Protein AF-A0A241XKN7-F1 (afdb_monomer_lite)

Structure (mmCIF, N/CA/C/O backbone):
data_AF-A0A241XKN7-F1
#
_entry.id   AF-A0A241XKN7-F1
#
loop_
_atom_site.group_PDB
_atom_site.id
_atom_site.type_symbol
_atom_site.label_atom_id
_atom_site.label_alt_id
_atom_site.label_comp_id
_atom_site.label_asym_id
_atom_site.label_entity_id
_atom_site.label_seq_id
_atom_site.pdbx_PDB_ins_code
_atom_site.Cartn_x
_atom_site.Cartn_y
_atom_site.Cartn_z
_atom_site.occupancy
_atom_site.B_iso_or_equiv
_atom_site.auth_seq_id
_atom_site.auth_comp_id
_atom_site.auth_asym_id
_atom_site.auth_atom_id
_atom_site.pdbx_PDB_model_num
ATOM 1 N N . MET A 1 1 ? -7.756 -9.118 2.387 1.00 76.38 1 MET A N 1
ATOM 2 C CA . MET A 1 1 ? -8.443 -9.316 3.686 1.00 76.38 1 MET A CA 1
ATOM 3 C C . MET A 1 1 ? -9.904 -8.993 3.475 1.00 76.38 1 MET A C 1
ATOM 5 O O . MET A 1 1 ? -10.179 -8.035 2.767 1.00 76.38 1 MET A O 1
ATOM 9 N N . VAL A 1 2 ? -10.813 -9.782 4.036 1.00 81.62 2 VAL A N 1
ATOM 10 C CA . VAL A 1 2 ? -12.254 -9.521 3.942 1.00 81.62 2 VAL A CA 1
ATOM 11 C C . VAL A 1 2 ? -12.809 -9.423 5.356 1.00 81.62 2 VAL A C 1
ATOM 13 O O . VAL A 1 2 ? -12.746 -10.395 6.115 1.00 81.62 2 VAL A O 1
ATOM 16 N N . PHE A 1 3 ? -13.299 -8.237 5.714 1.00 84.44 3 PHE A N 1
ATOM 17 C CA . PHE A 1 3 ? -14.001 -8.015 6.975 1.00 84.44 3 PHE A CA 1
ATOM 18 C C . PHE A 1 3 ? -15.395 -8.639 6.909 1.00 84.44 3 PHE A C 1
ATOM 20 O O . PHE A 1 3 ? -16.016 -8.672 5.849 1.00 84.44 3 PHE A O 1
ATOM 27 N N . LYS A 1 4 ? -15.866 -9.163 8.042 1.00 83.12 4 LYS A N 1
ATOM 28 C CA . LYS A 1 4 ? -17.205 -9.761 8.154 1.00 83.12 4 LYS A CA 1
ATOM 29 C C . LYS A 1 4 ? -18.299 -8.703 8.279 1.00 83.12 4 LYS A C 1
ATOM 31 O O . LYS A 1 4 ? -19.397 -8.916 7.784 1.00 83.12 4 LYS A O 1
ATOM 36 N N . ASP A 1 5 ? -17.951 -7.579 8.896 1.00 89.31 5 ASP A N 1
ATOM 37 C CA . ASP A 1 5 ? -18.827 -6.444 9.156 1.00 89.31 5 ASP A CA 1
ATOM 38 C C . ASP A 1 5 ? -18.192 -5.159 8.604 1.00 89.31 5 ASP A C 1
ATOM 40 O O . ASP A 1 5 ? -16.984 -5.107 8.342 1.00 89.31 5 ASP A O 1
ATOM 44 N N . GLU A 1 6 ? -19.002 -4.115 8.426 1.00 90.62 6 GLU A N 1
ATOM 45 C CA . GLU A 1 6 ? -18.527 -2.803 7.981 1.00 90.62 6 GLU A CA 1
ATOM 46 C C . GLU A 1 6 ? -17.600 -2.155 9.014 1.00 90.62 6 GLU A C 1
ATOM 48 O O . GLU A 1 6 ? -17.812 -2.252 10.225 1.00 90.62 6 GLU A O 1
ATOM 53 N N . LEU A 1 7 ? -16.562 -1.466 8.528 1.00 91.12 7 LEU A N 1
ATOM 54 C CA . LEU A 1 7 ? -15.637 -0.760 9.407 1.00 91.12 7 LEU A CA 1
ATOM 55 C C . LEU A 1 7 ? -16.361 0.375 10.149 1.00 91.12 7 LEU A C 1
ATOM 57 O O . LEU A 1 7 ? -17.098 1.141 9.526 1.00 91.12 7 LEU A O 1
ATOM 61 N N . PRO A 1 8 ? -16.100 0.558 11.455 1.00 92.50 8 PRO A N 1
ATOM 62 C CA . PRO A 1 8 ? -16.651 1.679 12.199 1.00 92.50 8 PRO A CA 1
ATOM 63 C C . PRO A 1 8 ? -16.166 3.015 11.617 1.00 92.50 8 PRO A C 1
ATOM 65 O O . PRO A 1 8 ? -15.011 3.150 11.178 1.00 92.50 8 PRO A O 1
ATOM 68 N N . ALA A 1 9 ? -17.054 4.012 11.658 1.00 93.31 9 ALA A N 1
ATOM 69 C CA . ALA A 1 9 ? -16.805 5.363 11.164 1.00 93.31 9 ALA A CA 1
ATOM 70 C C . ALA A 1 9 ? -15.512 5.954 11.741 1.00 93.31 9 ALA A C 1
ATOM 72 O O . ALA A 1 9 ? -15.112 5.642 12.864 1.00 93.31 9 ALA A O 1
ATOM 73 N N . LEU A 1 10 ? -14.831 6.787 10.954 1.00 93.75 10 LEU A N 1
ATOM 74 C CA . LEU A 1 10 ? -13.614 7.464 11.395 1.00 93.75 10 LEU A CA 1
ATOM 75 C C . LEU A 1 10 ? -13.935 8.450 12.523 1.00 93.75 10 LEU A C 1
ATOM 77 O O . LEU A 1 10 ? -14.926 9.174 12.462 1.00 93.75 10 LEU A O 1
ATOM 81 N N . VAL A 1 11 ? -13.071 8.474 13.536 1.00 92.62 11 VAL A N 1
ATOM 82 C CA . VAL A 1 11 ? -13.117 9.439 14.639 1.00 92.62 11 VAL A CA 1
ATOM 83 C C . VAL A 1 11 ? -11.958 10.421 14.436 1.00 92.62 11 VAL A C 1
ATOM 85 O O . VAL A 1 11 ? -10.847 9.954 14.160 1.00 92.62 11 VAL A O 1
ATOM 88 N N . PRO A 1 12 ? -12.181 11.745 14.538 1.00 91.81 12 PRO A N 1
ATOM 89 C CA . PRO A 1 12 ? -11.110 12.734 14.458 1.00 91.81 12 PRO A CA 1
ATOM 90 C C . PRO A 1 12 ? -10.025 12.482 15.507 1.00 91.81 12 PRO A C 1
ATOM 92 O O . PRO A 1 12 ? -10.324 12.116 16.643 1.00 91.81 12 PRO A O 1
ATOM 95 N N . PHE A 1 13 ? -8.766 12.702 15.137 1.00 88.56 13 PHE A N 1
ATOM 96 C CA . PHE A 1 13 ? -7.641 12.580 16.061 1.00 88.56 13 PHE A CA 1
ATOM 97 C C . PHE A 1 13 ? -7.393 13.915 16.779 1.00 88.56 13 PHE A C 1
ATOM 99 O O . PHE A 1 13 ? -6.398 14.586 16.529 1.00 88.56 13 PHE A O 1
ATOM 106 N N . GLU A 1 14 ? -8.328 14.296 17.651 1.00 93.25 14 GLU A N 1
ATOM 107 C CA . GLU A 1 14 ? -8.244 15.500 18.493 1.00 93.25 14 GLU A CA 1
ATOM 108 C C . GLU A 1 14 ? -8.224 15.120 19.984 1.00 93.25 14 GLU A C 1
ATOM 110 O O . GLU A 1 14 ? -8.759 14.060 20.344 1.00 93.25 14 GLU A O 1
ATOM 115 N N . PRO A 1 15 ? -7.649 15.960 20.869 1.00 93.44 15 PRO A N 1
ATOM 116 C CA . PRO A 1 15 ? -7.523 15.663 22.298 1.00 93.44 15 PRO A CA 1
ATOM 117 C C . PRO A 1 15 ? -8.846 15.278 22.974 1.00 93.44 15 PRO A C 1
ATOM 119 O O . PRO A 1 15 ? -8.866 14.408 23.844 1.00 93.44 15 PRO A O 1
ATOM 122 N N . GLU A 1 16 ? -9.962 15.874 22.554 1.00 94.88 16 GLU A N 1
ATOM 123 C CA . GLU A 1 16 ? -11.287 15.645 23.137 1.00 94.88 16 GLU A CA 1
ATOM 124 C C . GLU A 1 16 ? -11.892 14.282 22.755 1.00 94.88 16 GLU A C 1
ATOM 126 O O . GLU A 1 16 ? -12.837 13.823 23.400 1.00 94.88 16 GLU A O 1
ATOM 131 N N . TYR A 1 17 ? -11.353 13.618 21.725 1.00 93.81 17 TYR A N 1
ATOM 132 C CA . TYR A 1 17 ? -11.861 12.348 21.194 1.00 93.81 17 TYR A CA 1
ATOM 133 C C . TYR A 1 17 ? -10.900 11.171 21.393 1.00 93.81 17 TYR A C 1
ATOM 135 O O . TYR A 1 17 ? -11.167 10.086 20.876 1.00 93.81 17 TYR A O 1
ATOM 143 N N . VAL A 1 18 ? -9.810 11.337 22.150 1.00 93.69 18 VAL A N 1
ATOM 144 C CA . VAL A 1 18 ? -8.775 10.299 22.331 1.00 93.69 18 VAL A CA 1
ATOM 145 C C . VAL A 1 18 ? -9.367 8.959 22.776 1.00 93.69 18 VAL A C 1
ATOM 147 O O . VAL A 1 18 ? -9.065 7.928 22.174 1.00 93.69 18 VAL A O 1
ATOM 150 N N . ASP A 1 19 ? -10.271 8.956 23.756 1.00 95.25 19 ASP A N 1
ATOM 151 C CA . ASP A 1 19 ? -10.896 7.718 24.242 1.00 95.25 19 ASP A CA 1
ATOM 152 C C . ASP A 1 19 ? -11.736 7.024 23.158 1.00 95.25 19 ASP A C 1
ATOM 154 O O . ASP A 1 19 ? -11.705 5.801 23.012 1.00 95.25 19 ASP A O 1
ATOM 158 N N . GLN A 1 20 ? -12.456 7.804 22.348 1.00 94.88 20 GLN A N 1
ATOM 159 C CA . GLN A 1 20 ? -13.280 7.298 21.246 1.00 94.88 20 GLN A CA 1
ATOM 160 C C . GLN A 1 20 ? -12.405 6.762 20.110 1.00 94.88 20 GLN A C 1
ATOM 162 O O . GLN A 1 20 ? -12.708 5.722 19.523 1.00 94.88 20 GLN A O 1
ATOM 167 N N . PHE A 1 21 ? -11.288 7.435 19.836 1.00 93.88 21 PHE A N 1
ATOM 168 C CA . PHE A 1 21 ? -10.289 6.990 18.877 1.00 93.88 21 PHE A CA 1
ATOM 169 C C . PHE A 1 21 ? -9.666 5.653 19.304 1.00 93.88 21 PHE A C 1
ATOM 171 O O . PHE A 1 21 ? -9.595 4.726 18.495 1.00 93.88 21 PHE A O 1
ATOM 178 N N . LEU A 1 22 ? -9.281 5.513 20.579 1.00 94.81 22 LEU A N 1
ATOM 179 C CA . LEU A 1 22 ? -8.732 4.268 21.129 1.00 94.81 22 LEU A CA 1
ATOM 180 C C . LEU A 1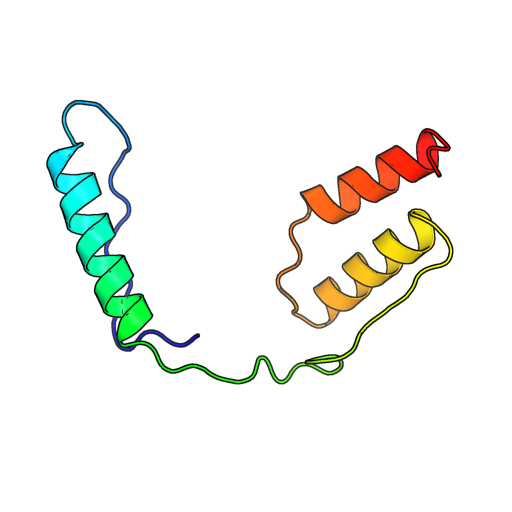 22 ? -9.761 3.133 21.120 1.00 94.81 22 LEU A C 1
ATOM 182 O O . LEU A 1 22 ? -9.440 2.010 20.726 1.00 94.81 22 LEU A O 1
ATOM 186 N N . ALA A 1 23 ? -11.011 3.418 21.492 1.00 95.62 23 ALA A N 1
ATOM 187 C CA . ALA A 1 23 ? -12.092 2.439 21.432 1.00 95.62 23 ALA A CA 1
ATOM 188 C C . ALA A 1 23 ? -12.320 1.941 19.996 1.00 95.62 23 ALA A C 1
ATOM 190 O O . ALA A 1 23 ? -12.370 0.732 19.755 1.00 95.62 23 ALA A O 1
ATOM 191 N N . ARG A 1 24 ? -12.372 2.865 19.026 1.00 95.75 24 ARG A N 1
ATOM 192 C CA . ARG A 1 24 ? -12.469 2.533 17.602 1.00 95.75 24 ARG A CA 1
ATOM 193 C C . ARG A 1 24 ? -11.275 1.698 17.140 1.00 95.75 24 ARG A C 1
ATOM 195 O O . ARG A 1 24 ? -11.468 0.715 16.428 1.00 95.75 24 ARG A O 1
ATOM 202 N N . HIS A 1 25 ? -10.055 2.079 17.518 1.00 94.31 25 HIS A N 1
ATOM 203 C CA . HIS A 1 25 ? -8.845 1.342 17.158 1.00 94.31 25 HIS A CA 1
ATOM 204 C C . HIS A 1 25 ? -8.928 -0.113 17.631 1.00 94.31 25 HIS A C 1
ATOM 206 O O . HIS A 1 25 ? -8.788 -1.022 16.817 1.00 94.31 25 HIS A O 1
ATOM 212 N N . ASN A 1 26 ? -9.257 -0.337 18.906 1.00 96.00 26 ASN A N 1
ATOM 213 C CA . ASN A 1 26 ? -9.398 -1.681 19.470 1.00 96.00 26 ASN A CA 1
ATOM 214 C C . ASN A 1 26 ? -10.463 -2.509 18.735 1.00 96.00 26 ASN A C 1
ATOM 216 O O . ASN A 1 26 ? -10.235 -3.681 18.437 1.00 96.00 26 ASN A O 1
ATOM 220 N N . GLN A 1 27 ? -11.602 -1.899 18.393 1.00 95.06 27 GLN A N 1
ATOM 221 C CA . GLN A 1 27 ? -12.647 -2.563 17.614 1.00 95.06 27 GLN A CA 1
ATOM 222 C C . GLN A 1 27 ? -12.151 -2.966 16.218 1.00 95.06 27 GLN A C 1
ATOM 224 O O . GLN A 1 27 ? -12.337 -4.110 15.812 1.00 95.06 27 GLN A O 1
ATOM 229 N N . VAL A 1 28 ? -11.496 -2.057 15.488 1.00 94.62 28 VAL A N 1
ATOM 230 C CA . VAL A 1 28 ? -10.958 -2.349 14.148 1.00 94.62 28 VAL A CA 1
ATOM 231 C C . VAL A 1 28 ? -9.902 -3.451 14.211 1.00 94.62 28 VAL A C 1
ATOM 233 O O . VAL A 1 28 ? -9.914 -4.345 13.369 1.00 94.62 28 VAL A O 1
ATOM 236 N N . MET A 1 29 ? -9.025 -3.436 15.216 1.00 95.19 29 MET A N 1
ATOM 237 C CA . MET A 1 29 ? -8.009 -4.478 15.382 1.00 95.19 29 MET A CA 1
ATOM 238 C C . MET A 1 29 ? -8.636 -5.848 15.661 1.00 95.19 29 MET A C 1
ATOM 240 O O . MET A 1 29 ? -8.246 -6.832 15.039 1.00 95.19 29 MET A O 1
ATOM 244 N N . ALA A 1 30 ? -9.685 -5.913 16.485 1.00 94.62 30 ALA A N 1
ATOM 245 C CA . ALA A 1 30 ? -10.437 -7.152 16.682 1.00 94.62 30 ALA A CA 1
ATOM 246 C C . ALA A 1 30 ? -11.103 -7.648 15.380 1.00 94.62 30 ALA A C 1
ATOM 248 O O . ALA A 1 30 ? -11.132 -8.850 15.112 1.00 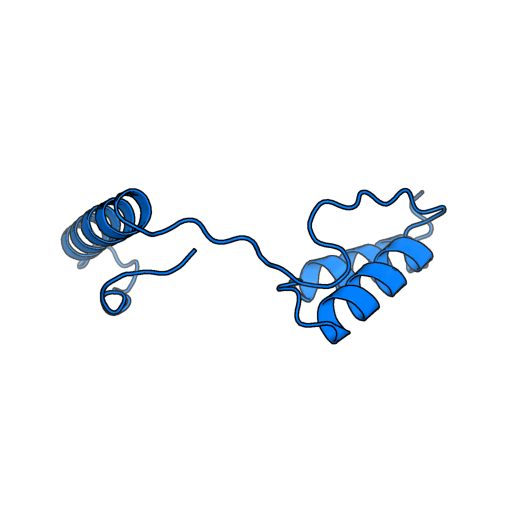94.62 30 ALA A O 1
ATOM 249 N N . MET A 1 31 ? -11.607 -6.735 14.539 1.00 95.31 31 MET A N 1
ATOM 250 C CA . MET A 1 31 ? -12.152 -7.087 13.222 1.00 95.31 31 MET A CA 1
ATOM 251 C C . MET A 1 31 ? -11.073 -7.615 12.271 1.00 95.31 31 MET A C 1
ATOM 253 O O . MET A 1 31 ? -11.342 -8.557 11.529 1.00 95.31 31 MET A O 1
ATOM 257 N N . VAL A 1 32 ? -9.867 -7.037 12.296 1.00 92.62 32 VAL A N 1
ATOM 258 C CA . VAL A 1 32 ? -8.694 -7.503 11.534 1.00 92.62 32 VAL A CA 1
ATOM 259 C C . VAL A 1 32 ? -8.303 -8.918 11.945 1.00 92.62 32 VAL A C 1
ATOM 261 O O . VAL A 1 32 ? -8.122 -9.771 11.076 1.00 92.62 32 VAL A O 1
ATOM 264 N N . ASP A 1 33 ? -8.233 -9.189 13.246 1.00 92.88 33 ASP A N 1
ATOM 265 C CA . ASP A 1 33 ? -7.885 -10.515 13.765 1.00 92.88 33 ASP A CA 1
ATOM 266 C C . ASP A 1 33 ? -8.934 -11.574 13.395 1.00 92.88 33 ASP A C 1
ATOM 268 O O . ASP A 1 33 ? -8.598 -12.723 13.102 1.00 92.88 33 ASP A O 1
ATOM 272 N N . ALA A 1 34 ? -10.211 -11.187 13.348 1.00 92.62 34 ALA A N 1
ATOM 273 C CA . ALA A 1 34 ? -11.310 -12.062 12.946 1.00 92.62 34 ALA A CA 1
ATOM 274 C C . ALA A 1 34 ? -11.508 -12.167 11.420 1.00 92.62 34 ALA A C 1
ATOM 276 O O . ALA A 1 34 ? -12.344 -12.968 10.968 1.00 92.62 34 ALA A O 1
ATOM 277 N N . ALA A 1 35 ? -10.804 -11.351 10.630 1.00 92.06 35 ALA A N 1
ATOM 278 C CA . ALA A 1 35 ? -11.002 -11.249 9.192 1.00 92.06 35 ALA A CA 1
ATOM 279 C C . ALA A 1 35 ? -10.462 -12.474 8.448 1.00 92.06 35 ALA A C 1
ATOM 281 O O . ALA A 1 35 ? -9.419 -13.047 8.767 1.00 92.06 35 ALA A O 1
ATOM 282 N N . GLY A 1 36 ? -11.157 -12.838 7.371 1.00 89.81 36 GLY A N 1
ATOM 283 C CA . GLY A 1 36 ? -10.669 -13.856 6.452 1.00 89.81 36 GLY A CA 1
ATOM 284 C C . GLY A 1 36 ? -9.467 -13.334 5.667 1.00 89.81 36 GLY A C 1
ATOM 285 O O . GLY A 1 36 ? -9.537 -12.285 5.010 1.00 89.81 36 GLY A O 1
ATOM 286 N N . ARG A 1 37 ? -8.359 -14.080 5.686 1.00 88.06 37 ARG A N 1
ATOM 287 C CA . ARG A 1 37 ? -7.279 -13.884 4.714 1.00 88.06 37 ARG A CA 1
ATOM 288 C C . ARG A 1 37 ? -7.692 -14.547 3.407 1.00 88.06 37 ARG A C 1
ATOM 290 O O . ARG A 1 37 ? -8.072 -15.712 3.385 1.00 88.06 37 ARG A O 1
ATOM 297 N N . VAL A 1 38 ? -7.611 -13.786 2.328 1.00 85.38 38 VAL A N 1
ATOM 298 C CA . VAL A 1 38 ? -7.849 -14.261 0.965 1.00 85.38 38 VAL A CA 1
ATOM 299 C C . VAL A 1 38 ? -6.607 -13.955 0.150 1.00 85.38 38 VAL A C 1
ATOM 301 O O . VAL A 1 38 ? -5.915 -12.976 0.446 1.00 85.38 38 VAL A O 1
ATOM 304 N N . ARG A 1 39 ? -6.324 -14.795 -0.846 1.00 85.56 39 ARG A N 1
ATOM 305 C CA . ARG A 1 39 ? -5.310 -14.471 -1.851 1.00 85.56 39 ARG A CA 1
ATOM 306 C C . ARG A 1 39 ? -5.744 -13.220 -2.604 1.00 85.56 39 ARG A C 1
ATOM 308 O O . ARG A 1 39 ? -6.943 -13.009 -2.780 1.00 85.56 39 ARG A O 1
ATOM 315 N N . ILE A 1 40 ? -4.778 -12.406 -3.012 1.00 83.88 40 ILE A N 1
ATOM 316 C CA . ILE A 1 40 ? -5.059 -11.225 -3.828 1.00 83.88 40 ILE A CA 1
ATOM 317 C C . ILE A 1 40 ? -5.571 -11.710 -5.190 1.00 83.88 40 ILE A C 1
ATOM 319 O O . ILE A 1 40 ? -6.548 -11.175 -5.702 1.00 83.88 40 ILE A O 1
ATOM 323 N N . GLY A 1 41 ? -4.980 -12.792 -5.716 1.00 87.06 41 GLY A N 1
ATOM 324 C CA . GLY A 1 41 ? -5.476 -13.519 -6.887 1.00 87.06 41 GLY A CA 1
ATOM 325 C C . GLY A 1 41 ? -5.341 -12.758 -8.206 1.00 87.06 41 GLY A C 1
ATOM 326 O O . GLY A 1 41 ? -5.919 -13.175 -9.207 1.00 87.06 41 GLY A O 1
ATOM 327 N N . LEU A 1 42 ? -4.604 -11.648 -8.202 1.00 91.38 42 LEU A N 1
ATOM 328 C CA . LEU A 1 42 ? -4.246 -10.891 -9.395 1.00 91.38 42 LEU A CA 1
ATOM 329 C C . LEU A 1 42 ? -3.051 -11.557 -10.117 1.00 91.38 42 LEU A C 1
ATOM 331 O O . LEU A 1 42 ? -2.379 -12.400 -9.518 1.00 91.38 42 LEU A O 1
ATOM 335 N N . PRO A 1 43 ? -2.781 -11.221 -11.394 1.00 94.44 43 PRO A N 1
ATOM 336 C CA . PRO A 1 43 ? -1.881 -11.996 -12.262 1.00 94.44 43 PRO A CA 1
ATOM 337 C C . PRO A 1 43 ? -0.445 -12.222 -11.763 1.00 94.44 43 PRO A C 1
ATOM 339 O O . PRO A 1 43 ? 0.179 -13.187 -12.183 1.00 94.44 43 PRO A O 1
ATOM 342 N N . HIS A 1 44 ? 0.052 -11.361 -10.876 1.00 94.56 44 HIS A N 1
ATOM 343 C CA . HIS A 1 44 ? 1.401 -11.385 -10.303 1.00 94.56 44 HIS A CA 1
ATOM 344 C C . HIS A 1 44 ? 1.395 -11.605 -8.776 1.00 94.56 44 HIS A C 1
ATOM 346 O O . HIS A 1 44 ? 2.290 -11.163 -8.059 1.00 94.56 44 HIS A O 1
ATOM 352 N N . ASP A 1 45 ? 0.326 -12.197 -8.224 1.00 91.44 45 ASP A N 1
ATOM 353 C CA . ASP A 1 45 ? 0.219 -12.470 -6.786 1.00 91.44 45 ASP A CA 1
ATOM 354 C C . ASP A 1 45 ? 1.280 -13.497 -6.357 1.00 91.44 45 ASP A C 1
ATOM 356 O O . ASP A 1 45 ? 1.204 -14.670 -6.721 1.00 91.44 45 ASP A O 1
ATOM 360 N N . GLY A 1 46 ? 2.259 -13.047 -5.566 1.00 89.06 46 GLY A N 1
ATOM 361 C CA . GLY A 1 46 ? 3.383 -13.860 -5.094 1.00 89.06 46 GLY A CA 1
ATOM 362 C C . GLY A 1 46 ? 4.637 -13.810 -5.970 1.00 89.06 46 GLY A C 1
ATOM 363 O O . GLY A 1 46 ? 5.630 -14.438 -5.604 1.00 89.06 46 GLY A O 1
ATOM 364 N N . ASP A 1 47 ? 4.612 -13.062 -7.074 1.00 94.31 47 ASP A N 1
ATOM 365 C CA . ASP A 1 47 ? 5.796 -12.831 -7.900 1.00 94.31 47 ASP A CA 1
ATOM 366 C C . ASP A 1 47 ? 6.743 -11.817 -7.239 1.00 94.31 47 ASP A C 1
ATOM 368 O O . ASP A 1 47 ? 6.320 -10.907 -6.521 1.00 94.31 47 ASP A O 1
ATOM 372 N N . SER A 1 48 ? 8.035 -11.963 -7.535 1.00 94.56 48 SER A N 1
ATOM 373 C CA . SER A 1 48 ? 9.079 -10.998 -7.189 1.00 94.56 48 SER A CA 1
ATOM 374 C C . SER A 1 48 ? 9.675 -10.418 -8.464 1.00 94.56 48 SER A C 1
ATOM 376 O O . SER A 1 48 ? 9.855 -11.134 -9.451 1.00 94.56 48 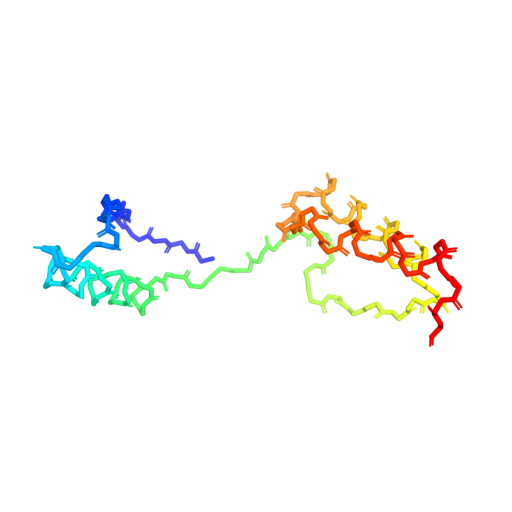SER A O 1
ATOM 378 N N . PHE A 1 49 ? 10.023 -9.137 -8.419 1.00 94.69 49 PHE A N 1
ATOM 379 C CA . PHE A 1 49 ? 10.638 -8.412 -9.524 1.00 94.69 49 PHE A CA 1
ATOM 380 C C . PHE A 1 49 ? 11.980 -7.836 -9.076 1.00 94.69 49 PHE A C 1
ATOM 382 O O . PHE A 1 49 ? 12.160 -7.541 -7.894 1.00 94.69 49 PHE A O 1
ATOM 389 N N . ASP A 1 50 ? 12.903 -7.722 -10.022 1.00 95.19 50 ASP A N 1
ATOM 390 C CA . ASP A 1 50 ? 14.209 -7.099 -9.844 1.00 95.19 50 ASP A CA 1
ATOM 391 C C . ASP A 1 50 ? 14.452 -6.229 -11.075 1.00 95.19 50 ASP A C 1
ATOM 393 O O . ASP A 1 50 ? 14.531 -6.736 -12.201 1.00 95.19 50 ASP A O 1
ATOM 397 N N . ASP A 1 51 ? 14.453 -4.921 -10.857 1.00 96.25 51 ASP A N 1
ATOM 398 C CA . ASP A 1 51 ? 14.348 -3.920 -11.909 1.00 96.25 51 ASP A CA 1
ATOM 399 C C . ASP A 1 51 ? 15.679 -3.219 -12.074 1.00 96.25 51 ASP A C 1
ATOM 401 O O . ASP A 1 51 ? 16.377 -2.956 -11.100 1.00 96.25 51 ASP A O 1
ATOM 405 N N . ALA A 1 52 ? 16.044 -2.946 -13.326 1.00 94.12 52 ALA A N 1
ATOM 406 C CA . ALA A 1 52 ? 17.375 -2.444 -13.639 1.00 94.12 52 ALA A CA 1
ATOM 407 C C . ALA A 1 52 ? 17.640 -1.050 -13.049 1.00 94.12 52 ALA A C 1
ATOM 409 O O . ALA A 1 52 ? 18.784 -0.747 -12.717 1.00 94.12 52 ALA A O 1
ATOM 410 N N . ASP A 1 53 ? 16.599 -0.224 -12.947 1.00 95.19 53 ASP A N 1
ATOM 411 C CA . ASP A 1 53 ? 16.655 1.154 -12.478 1.00 95.19 53 ASP A CA 1
ATOM 412 C C . ASP A 1 53 ? 15.288 1.622 -11.942 1.00 95.19 53 ASP A C 1
ATOM 414 O O . ASP A 1 53 ? 14.274 0.910 -11.985 1.00 95.19 53 ASP A O 1
ATOM 418 N N . GLN A 1 54 ? 15.281 2.842 -11.408 1.00 95.56 54 GLN A N 1
ATOM 419 C CA . GLN A 1 54 ? 14.119 3.505 -10.828 1.00 95.56 54 GLN A CA 1
ATOM 420 C C . GLN A 1 54 ? 13.004 3.719 -11.862 1.00 95.56 54 GLN A C 1
ATOM 422 O O . GLN A 1 54 ? 11.827 3.559 -11.531 1.00 95.56 54 GLN A O 1
ATOM 427 N N . GLU A 1 55 ? 13.351 4.014 -13.120 1.00 96.19 55 GLU A N 1
ATOM 428 C CA . GLU A 1 55 ? 12.383 4.227 -14.203 1.00 96.19 55 GLU A CA 1
ATOM 429 C C . GLU A 1 55 ? 11.630 2.928 -14.528 1.00 96.19 55 GLU A C 1
ATOM 431 O O . GLU A 1 55 ? 10.396 2.908 -14.542 1.00 96.19 55 GLU A O 1
ATOM 436 N N . ALA A 1 56 ? 12.355 1.818 -14.682 1.00 97.00 56 ALA A N 1
ATOM 437 C CA . ALA A 1 56 ? 11.785 0.494 -14.905 1.00 97.00 56 ALA A CA 1
ATOM 438 C C . ALA A 1 56 ? 10.937 0.015 -13.715 1.00 97.00 56 ALA A C 1
ATOM 440 O O . ALA A 1 56 ? 9.949 -0.705 -13.906 1.00 97.00 56 ALA A O 1
ATOM 441 N N . CYS A 1 57 ? 11.305 0.408 -12.493 1.00 96.88 57 CYS A N 1
ATOM 442 C CA . CYS A 1 57 ? 10.516 0.132 -11.295 1.00 96.88 57 CYS A CA 1
ATOM 443 C C . CYS A 1 57 ? 9.204 0.932 -11.289 1.00 96.88 57 CYS A C 1
ATOM 445 O O . CYS A 1 57 ? 8.128 0.358 -11.091 1.00 96.88 57 CYS A O 1
ATOM 447 N N . ALA A 1 58 ? 9.256 2.233 -11.595 1.00 97.44 58 ALA A N 1
ATOM 448 C CA . ALA A 1 58 ? 8.066 3.074 -11.708 1.00 97.44 58 ALA A CA 1
ATOM 449 C C . ALA A 1 58 ? 7.095 2.562 -12.787 1.00 97.44 58 ALA A C 1
ATOM 451 O O . ALA A 1 58 ? 5.900 2.415 -12.513 1.00 97.44 58 ALA A O 1
ATOM 452 N N . ASP A 1 59 ? 7.602 2.201 -13.972 1.00 97.94 59 ASP A N 1
ATOM 453 C CA . ASP A 1 59 ? 6.805 1.619 -15.063 1.00 97.94 59 ASP A CA 1
ATOM 454 C C . ASP A 1 59 ? 6.065 0.350 -14.615 1.00 97.94 59 ASP A C 1
ATOM 456 O O . ASP A 1 59 ? 4.886 0.139 -14.927 1.00 97.94 59 ASP A O 1
ATOM 460 N N . ARG A 1 60 ? 6.735 -0.506 -13.836 1.00 97.56 60 ARG A N 1
ATOM 461 C CA . ARG A 1 60 ? 6.124 -1.728 -13.306 1.00 97.56 60 ARG A CA 1
ATOM 462 C C . ARG A 1 60 ? 5.048 -1.439 -12.279 1.00 97.56 60 ARG A C 1
ATOM 464 O O . ARG A 1 60 ? 3.999 -2.084 -12.304 1.00 97.56 60 ARG A O 1
ATOM 471 N N . LEU A 1 61 ? 5.288 -0.490 -11.380 1.00 97.62 61 LEU A N 1
ATOM 472 C CA . LEU A 1 61 ? 4.303 -0.082 -10.385 1.00 97.62 61 LEU A CA 1
ATOM 473 C C . LEU A 1 61 ? 3.045 0.497 -11.047 1.00 97.62 61 LEU A C 1
ATOM 475 O O . LEU A 1 61 ? 1.933 0.163 -10.631 1.00 97.62 61 LEU A O 1
ATOM 479 N N . GLU A 1 62 ? 3.195 1.285 -12.113 1.00 98.00 62 GLU A N 1
ATOM 480 C CA . GLU A 1 62 ? 2.076 1.770 -12.929 1.00 98.00 62 GLU A CA 1
ATOM 481 C C . GLU A 1 62 ? 1.317 0.624 -13.611 1.00 98.00 62 GLU A C 1
ATOM 483 O O . GLU A 1 62 ? 0.084 0.570 -13.552 1.00 98.00 62 GLU A O 1
ATOM 488 N N . TYR A 1 63 ? 2.035 -0.335 -14.198 1.00 97.69 63 TYR A N 1
ATOM 489 C CA . TYR A 1 63 ? 1.433 -1.524 -14.801 1.00 97.69 63 TYR A CA 1
ATOM 490 C C . TYR A 1 63 ? 0.641 -2.357 -13.780 1.00 97.69 63 TYR A C 1
ATOM 492 O O . TYR A 1 63 ? -0.526 -2.683 -14.018 1.00 97.69 63 TYR A O 1
ATOM 500 N N . LEU A 1 64 ? 1.221 -2.655 -12.611 1.00 96.88 64 LEU A N 1
ATOM 501 C CA . LEU A 1 64 ? 0.544 -3.391 -11.537 1.00 96.88 64 LEU A CA 1
ATOM 502 C C . LEU A 1 64 ? -0.693 -2.630 -11.046 1.00 96.88 64 LEU A C 1
ATOM 504 O O . LEU A 1 64 ? -1.762 -3.218 -10.866 1.00 96.88 64 LEU A O 1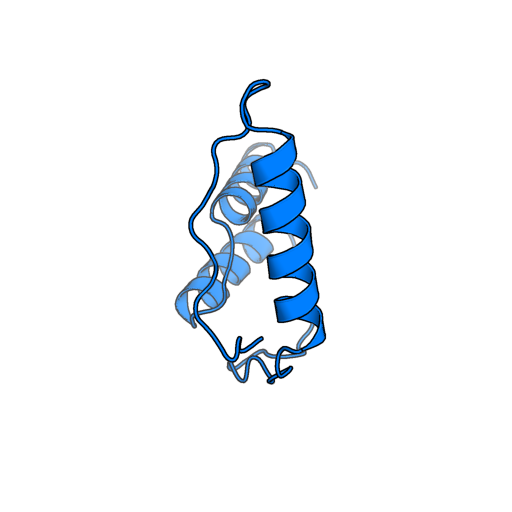
ATOM 508 N N . LYS A 1 65 ? -0.599 -1.307 -10.897 1.00 96.69 65 LYS A N 1
ATOM 509 C CA . LYS A 1 65 ? -1.756 -0.466 -10.575 1.00 96.69 65 LYS A CA 1
ATOM 510 C C . LYS A 1 65 ? -2.870 -0.612 -11.618 1.00 96.69 65 LYS A C 1
ATOM 512 O O . LYS A 1 65 ? -4.033 -0.766 -11.246 1.00 96.69 65 LYS A O 1
ATOM 517 N N . GLY A 1 66 ? -2.521 -0.641 -12.906 1.00 96.88 66 GLY A N 1
ATOM 518 C CA . GLY A 1 66 ? -3.449 -0.883 -14.017 1.00 96.88 66 GLY A CA 1
ATOM 519 C C . GLY A 1 66 ? -4.129 -2.259 -13.988 1.00 96.88 66 GLY A C 1
ATOM 520 O O . GLY A 1 66 ? -5.272 -2.386 -14.424 1.00 96.88 66 GLY A O 1
ATOM 521 N N . LEU A 1 67 ? -3.478 -3.274 -13.411 1.00 95.56 67 LEU A N 1
ATOM 522 C CA . LEU A 1 67 ? -4.059 -4.604 -13.175 1.00 95.56 67 LEU A CA 1
ATOM 523 C C . LEU A 1 67 ? -4.990 -4.668 -11.950 1.00 95.56 67 LEU A C 1
ATOM 525 O O . LEU A 1 67 ? -5.595 -5.712 -11.701 1.00 95.56 67 LEU A O 1
ATOM 529 N N . GLY A 1 68 ? -5.114 -3.581 -11.183 1.00 94.06 68 GLY A N 1
ATOM 530 C CA . GLY A 1 68 ? -5.967 -3.503 -9.996 1.00 94.06 68 GLY A CA 1
ATOM 531 C C . GLY A 1 68 ? -5.245 -3.743 -8.669 1.00 94.06 68 GLY A C 1
ATOM 532 O O . GLY A 1 68 ? -5.909 -3.861 -7.637 1.00 94.06 68 GLY A O 1
ATOM 533 N N . TYR A 1 69 ? -3.908 -3.797 -8.657 1.00 94.69 69 TYR A N 1
ATOM 534 C CA . TYR A 1 69 ? -3.159 -3.788 -7.400 1.00 94.69 69 TYR A CA 1
ATOM 535 C C . TYR A 1 69 ? -3.283 -2.430 -6.703 1.00 94.69 69 TYR A C 1
ATOM 537 O O . TYR A 1 69 ? -3.298 -1.372 -7.335 1.00 94.69 69 TYR A O 1
ATOM 545 N N . VAL A 1 70 ? -3.322 -2.454 -5.369 1.00 92.88 70 VAL A N 1
ATOM 546 C CA . VAL A 1 70 ? -3.290 -1.233 -4.558 1.00 92.88 70 VAL A CA 1
ATOM 547 C C . VAL A 1 70 ? -1.853 -0.725 -4.494 1.00 92.88 70 VAL A C 1
ATOM 549 O O . VAL A 1 70 ? -1.083 -1.118 -3.622 1.00 92.88 70 VAL A O 1
ATOM 552 N N . VAL A 1 71 ? -1.507 0.150 -5.435 1.00 95.75 71 VAL A N 1
ATOM 553 C CA . VAL A 1 71 ? -0.207 0.824 -5.503 1.00 95.75 71 VAL A CA 1
ATOM 554 C C . VAL A 1 71 ? -0.400 2.313 -5.183 1.00 95.75 71 VAL A C 1
ATOM 556 O O . VAL A 1 71 ? -1.089 3.015 -5.938 1.00 95.75 71 VAL A O 1
ATOM 559 N N . PRO A 1 72 ? 0.157 2.819 -4.066 1.00 96.56 72 PRO A N 1
ATOM 560 C CA . PRO A 1 72 ? 0.080 4.236 -3.730 1.00 96.56 72 PRO A CA 1
ATOM 561 C C . PRO A 1 72 ? 0.764 5.104 -4.788 1.00 96.56 72 PRO A C 1
ATOM 563 O O . PRO A 1 72 ? 1.867 4.791 -5.223 1.00 96.56 72 PRO A O 1
ATOM 566 N N . GLN A 1 73 ? 0.135 6.219 -5.173 1.00 97.44 73 GLN A N 1
ATOM 567 C CA . GLN A 1 73 ? 0.695 7.104 -6.205 1.00 97.44 73 GLN A CA 1
ATOM 568 C C . GLN A 1 73 ? 2.055 7.682 -5.79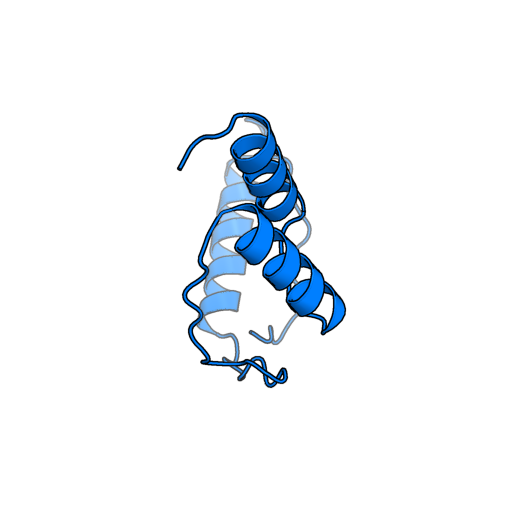1 1.00 97.44 73 GLN A C 1
ATOM 570 O O . GLN A 1 73 ? 2.968 7.694 -6.603 1.00 97.44 73 GLN A O 1
ATOM 575 N N . TYR A 1 74 ? 2.222 8.029 -4.510 1.00 97.00 74 TYR A N 1
ATOM 576 C CA . TYR A 1 74 ? 3.477 8.591 -4.004 1.00 97.00 74 TYR A CA 1
ATOM 577 C C . TYR A 1 74 ? 4.692 7.676 -4.230 1.00 97.00 74 TYR A C 1
ATOM 579 O O . TYR A 1 74 ? 5.806 8.169 -4.320 1.00 97.00 74 TYR A O 1
ATOM 587 N N . ALA A 1 75 ? 4.497 6.352 -4.289 1.00 96.62 75 ALA A N 1
ATOM 588 C CA . ALA A 1 75 ? 5.595 5.413 -4.506 1.00 96.62 75 ALA A CA 1
ATOM 589 C C . ALA A 1 75 ? 6.090 5.451 -5.959 1.00 96.62 75 ALA A C 1
ATOM 591 O O . ALA A 1 75 ? 7.280 5.302 -6.203 1.00 96.62 75 ALA A O 1
ATOM 592 N N . ILE A 1 76 ? 5.177 5.674 -6.910 1.00 97.69 76 ILE A N 1
ATOM 593 C CA . ILE A 1 76 ? 5.514 5.879 -8.323 1.00 97.69 76 ILE A CA 1
ATOM 594 C C . ILE A 1 76 ? 6.192 7.239 -8.477 1.00 97.69 76 ILE A C 1
ATOM 596 O O . ILE A 1 76 ? 7.259 7.320 -9.073 1.00 97.69 76 ILE A O 1
ATOM 600 N N . ASP A 1 77 ? 5.596 8.286 -7.901 1.00 97.62 77 ASP A N 1
ATOM 601 C CA . ASP A 1 77 ? 6.107 9.654 -8.010 1.00 97.62 77 ASP A CA 1
ATOM 602 C C . ASP A 1 77 ? 7.539 9.762 -7.458 1.00 97.62 77 ASP A C 1
ATOM 604 O O . ASP A 1 77 ? 8.397 10.340 -8.114 1.00 97.62 77 ASP A O 1
ATOM 608 N N . ALA A 1 78 ? 7.818 9.134 -6.309 1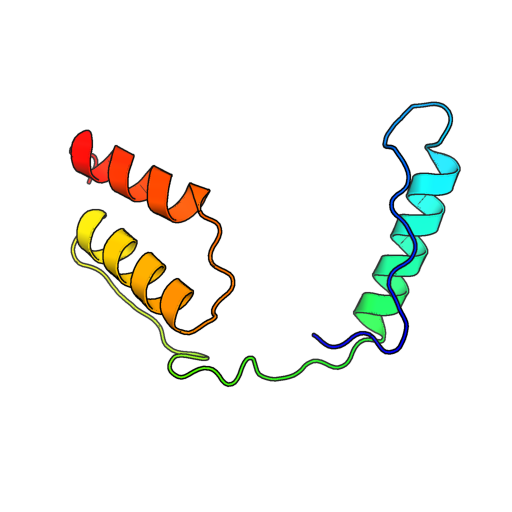.00 96.69 78 ALA A N 1
ATOM 609 C CA . ALA A 1 78 ? 9.157 9.110 -5.717 1.00 96.69 78 ALA A CA 1
ATOM 610 C C . ALA A 1 78 ? 10.200 8.448 -6.635 1.00 96.69 78 ALA A C 1
ATOM 612 O O . ALA A 1 78 ? 11.284 8.986 -6.816 1.00 96.69 78 ALA A O 1
ATOM 613 N N . LEU A 1 79 ? 9.869 7.318 -7.269 1.00 96.62 79 LEU A N 1
ATOM 614 C CA . LEU A 1 79 ? 10.782 6.649 -8.205 1.00 96.62 79 LEU A CA 1
ATOM 615 C C . LEU A 1 79 ? 11.023 7.471 -9.477 1.00 96.62 79 LEU A C 1
ATOM 617 O O . LEU A 1 79 ? 12.119 7.448 -10.031 1.00 96.62 79 LEU A O 1
ATOM 621 N N . ARG A 1 80 ? 10.009 8.207 -9.950 1.00 96.69 80 ARG A N 1
ATOM 622 C CA . ARG A 1 80 ? 10.170 9.130 -11.084 1.00 96.69 80 ARG A CA 1
ATOM 623 C C . ARG A 1 80 ? 11.088 10.296 -10.719 1.00 96.69 80 ARG A C 1
ATOM 625 O O . ARG A 1 80 ? 11.950 10.638 -11.520 1.00 96.69 80 ARG A O 1
ATOM 632 N N . GLU A 1 81 ? 10.943 10.853 -9.518 1.00 95.94 81 GLU A N 1
ATOM 633 C CA . GLU A 1 81 ? 11.833 11.898 -8.998 1.00 95.94 81 GLU A CA 1
ATOM 634 C C . GLU A 1 81 ? 13.279 11.390 -8.881 1.00 95.94 81 GLU A C 1
ATOM 636 O O . GLU A 1 81 ? 14.189 12.015 -9.418 1.00 95.94 81 GLU A O 1
ATOM 641 N N . GLU A 1 82 ? 13.501 10.209 -8.293 1.00 92.69 82 GLU A N 1
ATOM 642 C CA . GLU A 1 82 ? 14.839 9.601 -8.195 1.00 92.69 82 GLU A CA 1
ATOM 643 C C . GLU A 1 82 ? 15.492 9.381 -9.575 1.00 92.69 82 GLU A C 1
ATOM 645 O O . GLU A 1 82 ? 16.688 9.642 -9.745 1.00 92.69 82 GLU A O 1
ATOM 650 N N . ALA A 1 83 ? 14.710 8.949 -10.573 1.00 91.81 83 ALA A N 1
ATOM 651 C CA . ALA A 1 83 ? 15.182 8.773 -11.946 1.00 91.81 83 ALA A CA 1
ATOM 652 C C . ALA A 1 83 ? 15.577 10.108 -12.606 1.00 91.81 83 ALA A C 1
ATOM 654 O O . ALA A 1 83 ? 16.597 10.179 -13.294 1.00 91.81 83 ALA A O 1
ATOM 655 N N . GLU A 1 84 ? 14.807 11.177 -12.376 1.00 91.00 84 GLU A N 1
ATOM 656 C CA . GLU A 1 84 ? 15.122 12.529 -12.857 1.00 91.00 84 GLU A CA 1
ATOM 657 C C . GLU A 1 84 ? 16.373 13.109 -12.176 1.00 91.00 84 GLU A C 1
ATOM 659 O O . GLU A 1 84 ? 17.185 13.775 -12.827 1.00 91.00 84 GLU A O 1
ATOM 664 N N . GLU A 1 85 ? 16.560 12.829 -10.885 1.00 89.75 85 GLU A N 1
ATOM 665 C CA . GLU A 1 85 ? 17.723 13.261 -10.103 1.00 89.75 85 GLU A CA 1
ATOM 666 C C . GLU A 1 85 ? 18.984 12.413 -10.364 1.00 89.75 85 GLU A C 1
ATOM 668 O O . GLU A 1 85 ? 20.089 12.807 -9.975 1.00 89.75 85 GLU A O 1
ATOM 673 N N . GLY A 1 86 ? 18.852 11.278 -11.060 1.00 76.38 86 GLY A N 1
ATOM 674 C CA . GLY A 1 86 ? 19.954 10.363 -11.370 1.00 76.38 86 GLY A CA 1
ATOM 675 C C . GLY A 1 86 ? 20.505 9.642 -10.137 1.00 76.38 86 GLY A C 1
ATOM 676 O O . GLY A 1 86 ? 21.698 9.323 -10.088 1.00 76.38 86 GLY A O 1
ATOM 677 N N . ILE A 1 87 ? 19.663 9.431 -9.125 1.00 67.19 87 ILE A N 1
ATOM 678 C CA . ILE A 1 87 ? 20.018 8.718 -7.899 1.00 67.19 87 ILE A CA 1
ATOM 679 C C . ILE A 1 87 ? 19.861 7.223 -8.180 1.00 67.19 87 ILE A C 1
ATOM 681 O O . ILE A 1 87 ? 18.751 6.757 -8.408 1.00 67.19 87 ILE A O 1
ATOM 685 N N . ALA A 1 88 ? 20.984 6.497 -8.196 1.00 60.56 88 ALA A N 1
ATOM 686 C CA . ALA A 1 88 ? 21.046 5.055 -8.442 1.00 60.56 88 ALA A CA 1
ATOM 687 C C . ALA A 1 88 ? 21.092 4.249 -7.139 1.00 60.56 88 ALA A C 1
ATOM 689 O O . ALA A 1 88 ? 21.908 4.604 -6.252 1.00 60.56 88 ALA A O 1
#

Secondary structure (DSSP, 8-state):
-B-SSPPPPP---SGGGHHHHHHHHHHHHHHHHTSBP----STTTT-----SSHHHHHHHHHHHHHTT----HHHHHHHHHHHHHT--

Sequence (88 aa):
MVFKDELPALVPFEPEYVDQFLARHNQVMAMVDAAGRVRIGLPHDGDSFDDADQEACADRLEYLKGLGYVVPQYAIDALREEAEEGIA

Organism: Pseudomonas aeruginosa (NCBI:txid287)

Radius of gyration: 18.63 Å; chains: 1; bounding box: 40×30×39 Å

Foldseek 3Di:
DAFPDDQDDDDDPDPVCVVVNVVSVVVVVVRVVVDDDDQPPFPQGPHDDDAPALQRVLVVLVVVVVSVDPRDPVSSVVSVVCVVVVPD

pLDDT: mean 92.52, std 6.21, range [60.56, 98.0]